Protein AF-A0A7C3ZX82-F1 (afdb_monomer_lite)

Sequence (73 aa):
MEVTGVVQVNGEILIIVKAPNEPTTRYVKVGQRIGNGKVLVKRVEQLKGSEPIVVLEENGVEVNKEVGEMSGL

Secondary structure (DSSP, 8-state):
-EEEEEEEETTEEEEEEE-TT-SS-EEE-TT-EETTTTEEEEEEE--TTSPPEEEEEETTEEEEEETT-B---

Structure (mmCIF, N/CA/C/O backbone):
data_AF-A0A7C3ZX82-F1
#
_entry.id   AF-A0A7C3ZX82-F1
#
loop_
_atom_site.group_PDB
_atom_site.id
_atom_site.type_symbol
_atom_site.label_atom_id
_atom_site.label_alt_id
_atom_site.label_comp_id
_atom_site.label_asym_id
_atom_site.label_entity_id
_atom_site.label_seq_id
_atom_site.pdbx_PDB_ins_code
_atom_site.Cartn_x
_atom_site.Cartn_y
_atom_site.Cartn_z
_atom_site.occupancy
_atom_site.B_iso_or_equiv
_atom_site.auth_seq_id
_atom_site.auth_comp_id
_atom_site.auth_asym_id
_atom_site.auth_atom_id
_atom_site.pdbx_PDB_model_num
ATOM 1 N N . MET A 1 1 ? 10.790 -1.641 -2.790 1.00 83.19 1 MET A N 1
ATOM 2 C CA . MET A 1 1 ? 9.436 -1.061 -2.997 1.00 83.19 1 MET A CA 1
ATOM 3 C C . MET A 1 1 ? 9.111 -0.271 -1.749 1.00 83.19 1 MET A C 1
ATOM 5 O O . MET A 1 1 ? 9.475 -0.742 -0.681 1.00 83.19 1 MET A O 1
ATOM 9 N N . GLU A 1 2 ? 8.455 0.878 -1.867 1.00 90.31 2 GLU A N 1
ATOM 10 C CA . GLU A 1 2 ? 8.168 1.743 -0.720 1.00 90.31 2 GLU A CA 1
ATOM 11 C C . GLU A 1 2 ? 6.670 2.047 -0.619 1.00 90.31 2 GLU A C 1
ATOM 13 O O . GLU A 1 2 ? 6.013 2.317 -1.632 1.00 90.31 2 GLU A O 1
ATOM 18 N N . VAL A 1 3 ? 6.144 2.005 0.605 1.00 93.38 3 VAL A N 1
ATOM 19 C CA . VAL A 1 3 ? 4.836 2.563 0.957 1.00 93.38 3 VAL A CA 1
ATOM 20 C C . VAL A 1 3 ? 5.093 3.940 1.547 1.00 93.38 3 VAL A C 1
ATOM 22 O O . VAL A 1 3 ? 5.611 4.058 2.648 1.00 93.38 3 VAL A O 1
ATOM 25 N N . THR A 1 4 ? 4.745 4.996 0.820 1.00 92.88 4 THR A N 1
ATOM 26 C CA . THR A 1 4 ? 5.046 6.374 1.239 1.00 92.88 4 THR A CA 1
ATOM 27 C C . THR A 1 4 ? 3.902 7.015 2.018 1.00 92.88 4 THR A C 1
ATOM 29 O O . THR A 1 4 ? 4.058 8.111 2.545 1.00 92.88 4 THR A O 1
ATOM 32 N N . GLY A 1 5 ? 2.726 6.386 2.055 1.00 92.81 5 GLY A N 1
ATOM 33 C CA . GLY A 1 5 ? 1.587 6.906 2.802 1.00 92.81 5 GLY A CA 1
ATOM 34 C C . GLY A 1 5 ? 0.338 6.047 2.686 1.00 92.81 5 GLY A C 1
ATOM 35 O O . GLY A 1 5 ? 0.173 5.274 1.743 1.00 92.81 5 GLY A O 1
ATOM 36 N N . VAL A 1 6 ? -0.570 6.236 3.636 1.00 93.94 6 VAL A N 1
ATOM 37 C CA . VAL A 1 6 ? -1.935 5.712 3.601 1.00 93.94 6 VAL A CA 1
ATOM 38 C C . VAL A 1 6 ? -2.863 6.862 3.965 1.00 93.94 6 VAL A C 1
ATOM 40 O O . VAL A 1 6 ? -2.670 7.521 4.983 1.00 93.94 6 VAL A O 1
ATOM 43 N N . VAL A 1 7 ? -3.862 7.121 3.130 1.00 92.38 7 VAL A N 1
ATOM 44 C CA . VAL A 1 7 ? -4.843 8.189 3.342 1.00 92.38 7 VAL A CA 1
ATOM 45 C C . VAL A 1 7 ? -6.250 7.633 3.222 1.00 92.38 7 VAL A C 1
ATOM 47 O O . VAL A 1 7 ? -6.493 6.690 2.471 1.00 92.38 7 VAL A O 1
ATOM 50 N N . GLN A 1 8 ? -7.189 8.230 3.948 1.00 90.56 8 GLN A N 1
ATOM 51 C CA . GLN A 1 8 ? -8.602 7.906 3.817 1.00 90.56 8 GLN A CA 1
ATOM 52 C C . GLN A 1 8 ? -9.338 9.090 3.195 1.00 90.56 8 GLN A C 1
ATOM 54 O O . GLN A 1 8 ? -9.292 10.202 3.716 1.00 90.56 8 GLN A O 1
ATOM 59 N N . VAL A 1 9 ? -10.022 8.851 2.079 1.00 89.56 9 VAL A N 1
ATOM 60 C CA . VAL A 1 9 ? -10.787 9.865 1.345 1.00 89.56 9 VAL A CA 1
ATOM 61 C C . VAL A 1 9 ? -12.197 9.335 1.141 1.00 89.56 9 VAL A C 1
ATOM 63 O O . VAL A 1 9 ? -12.379 8.272 0.559 1.00 89.56 9 VAL A O 1
ATOM 66 N N . ASN A 1 10 ? -13.209 10.055 1.634 1.00 92.81 10 ASN A N 1
ATOM 67 C CA . ASN A 1 10 ? -14.622 9.654 1.531 1.00 92.81 10 ASN A CA 1
ATOM 68 C C . ASN A 1 10 ? -14.902 8.222 2.030 1.00 92.81 10 ASN A C 1
ATOM 70 O O . ASN A 1 10 ? -15.695 7.490 1.444 1.00 92.81 10 ASN A O 1
ATOM 74 N N . GLY A 1 11 ? -14.223 7.806 3.102 1.00 88.62 11 GLY A N 1
ATOM 75 C CA . GLY A 1 11 ? -14.355 6.460 3.660 1.00 88.62 11 GLY A CA 1
ATOM 76 C C . GLY A 1 11 ? -13.499 5.394 2.970 1.00 88.62 11 GLY A C 1
ATOM 77 O O . GLY A 1 11 ? 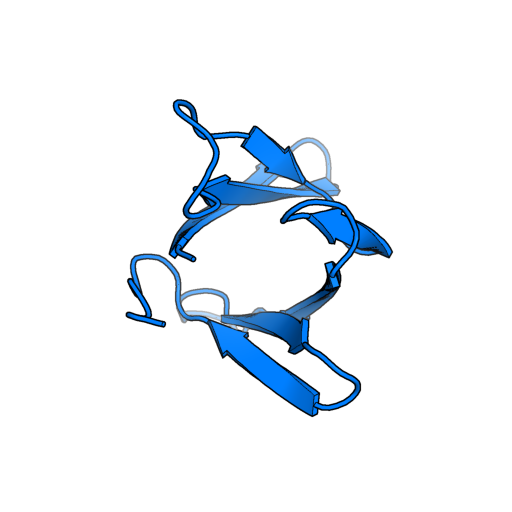-13.356 4.306 3.519 1.00 88.62 11 GLY A O 1
ATOM 78 N N . GLU A 1 12 ? -12.875 5.700 1.832 1.00 90.81 12 GLU A N 1
ATOM 79 C CA . GLU A 1 12 ? -12.029 4.774 1.084 1.00 90.81 12 GLU A CA 1
ATOM 80 C C . GLU A 1 12 ? -10.552 4.927 1.455 1.00 90.81 12 GLU A C 1
ATOM 82 O O . GLU A 1 12 ? -10.027 6.038 1.522 1.00 90.81 12 GLU A O 1
ATOM 87 N N . ILE A 1 13 ? -9.873 3.799 1.671 1.00 92.25 13 ILE A N 1
ATOM 88 C CA . ILE A 1 13 ? -8.435 3.764 1.941 1.00 92.25 13 ILE A CA 1
ATOM 89 C C . ILE A 1 13 ? -7.668 3.766 0.615 1.00 92.25 13 ILE A C 1
ATOM 91 O O . ILE A 1 13 ? -7.845 2.878 -0.223 1.00 92.25 13 ILE A O 1
ATOM 95 N N . LEU A 1 14 ? -6.777 4.742 0.459 1.00 95.56 14 LEU A N 1
ATOM 96 C CA . LEU A 1 14 ? -5.808 4.837 -0.627 1.00 95.56 14 LEU A CA 1
ATOM 97 C C . LEU A 1 14 ? -4.399 4.687 -0.062 1.00 95.56 14 LEU A C 1
ATOM 99 O O . LEU A 1 14 ? -4.038 5.317 0.930 1.00 95.56 14 LEU A O 1
ATOM 103 N N . ILE A 1 15 ? -3.587 3.878 -0.727 1.00 95.75 15 ILE A N 1
ATOM 104 C CA . ILE A 1 15 ? -2.191 3.642 -0.368 1.00 95.75 15 ILE A CA 1
ATOM 105 C C . ILE A 1 15 ? -1.326 4.306 -1.430 1.00 95.75 15 ILE A C 1
ATOM 107 O O . ILE A 1 15 ? -1.581 4.162 -2.625 1.00 95.75 15 ILE A O 1
ATOM 111 N N . ILE A 1 16 ? -0.310 5.041 -1.004 1.00 94.69 16 ILE A N 1
ATOM 112 C CA . ILE A 1 16 ? 0.647 5.699 -1.885 1.00 94.69 16 ILE A CA 1
ATOM 113 C C . ILE A 1 16 ? 1.891 4.822 -1.928 1.00 94.69 16 ILE A C 1
ATOM 115 O O . ILE A 1 16 ? 2.507 4.555 -0.896 1.00 94.69 16 ILE A O 1
ATOM 119 N N . VAL A 1 17 ? 2.244 4.351 -3.121 1.00 92.94 17 VAL A N 1
ATOM 120 C CA . VAL A 1 17 ? 3.392 3.463 -3.321 1.00 92.94 17 VAL A CA 1
ATOM 121 C C . VAL A 1 17 ? 4.371 4.040 -4.329 1.00 92.94 17 VAL A C 1
ATOM 123 O O . VAL A 1 17 ? 3.974 4.711 -5.285 1.00 92.94 17 VAL A O 1
ATOM 126 N N . LYS A 1 18 ? 5.648 3.708 -4.141 1.00 90.69 18 LYS A N 1
ATOM 127 C CA . LYS A 1 18 ? 6.707 3.851 -5.139 1.00 90.69 18 LYS A CA 1
ATOM 128 C C . LYS A 1 18 ? 7.267 2.470 -5.465 1.00 90.69 18 LYS A C 1
ATOM 130 O O . LYS A 1 18 ? 7.967 1.848 -4.655 1.00 90.69 18 LYS A O 1
ATOM 135 N N . ALA A 1 19 ? 6.937 1.954 -6.647 1.00 84.06 19 ALA A N 1
ATOM 136 C CA . ALA A 1 19 ? 7.543 0.716 -7.118 1.00 84.06 19 ALA A CA 1
ATOM 137 C C . ALA A 1 19 ? 8.993 0.976 -7.576 1.00 84.06 19 ALA A C 1
ATOM 139 O O . ALA A 1 19 ? 9.275 2.051 -8.103 1.00 84.06 19 ALA A O 1
ATOM 140 N N . PRO A 1 20 ? 9.914 0.000 -7.441 1.00 79.00 20 PRO A N 1
ATOM 141 C CA . PRO A 1 20 ? 11.324 0.186 -7.814 1.00 79.00 20 PRO A CA 1
ATOM 142 C C . PRO A 1 20 ? 11.543 0.630 -9.268 1.00 79.00 20 PRO A C 1
ATOM 144 O O . PRO A 1 20 ? 12.490 1.349 -9.557 1.00 79.00 20 PRO A O 1
ATOM 147 N N . ASN A 1 21 ? 10.646 0.220 -10.169 1.00 79.38 21 ASN A N 1
ATOM 148 C CA . ASN A 1 21 ? 10.740 0.483 -11.606 1.00 79.38 21 ASN A CA 1
ATOM 149 C C . ASN A 1 21 ? 9.800 1.606 -12.079 1.00 79.38 21 ASN A C 1
ATOM 151 O O . ASN A 1 21 ? 9.612 1.773 -13.282 1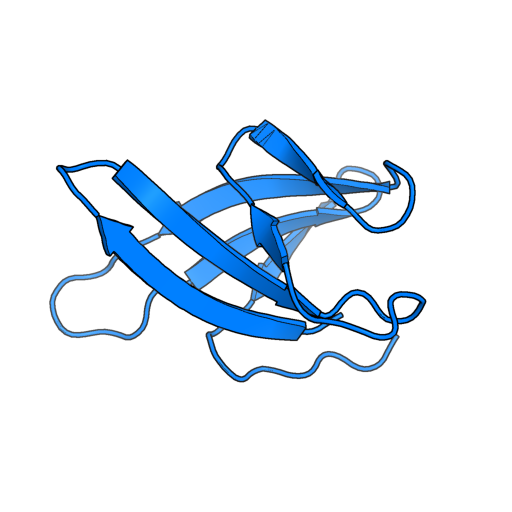.00 79.38 21 ASN A O 1
ATOM 155 N N . GLU A 1 22 ? 9.159 2.334 -11.161 1.00 79.06 22 GLU A N 1
ATOM 156 C CA . GLU A 1 22 ? 8.242 3.423 -11.501 1.00 79.06 22 GLU A CA 1
ATOM 157 C C . GLU A 1 22 ? 8.889 4.779 -11.161 1.00 79.06 22 GLU A C 1
ATOM 159 O O . GLU A 1 22 ? 9.347 4.979 -10.033 1.00 79.06 22 GLU A O 1
ATOM 164 N N . PRO A 1 23 ? 8.931 5.736 -12.110 1.00 80.81 23 PRO A N 1
ATOM 165 C CA . PRO A 1 23 ? 9.544 7.044 -11.871 1.00 80.81 23 PRO A CA 1
ATOM 166 C C . PRO A 1 23 ? 8.717 7.920 -10.919 1.00 80.81 23 PRO A C 1
ATOM 168 O O . PRO A 1 23 ? 9.229 8.894 -10.371 1.00 80.81 23 PRO A O 1
ATOM 171 N N . THR A 1 24 ? 7.442 7.586 -10.719 1.00 86.50 24 THR A N 1
ATOM 172 C CA . THR A 1 24 ? 6.479 8.367 -9.942 1.00 86.50 24 THR A CA 1
ATOM 173 C C . THR A 1 24 ? 5.790 7.504 -8.898 1.00 86.50 24 THR A C 1
ATOM 175 O O . THR A 1 24 ? 5.629 6.298 -9.080 1.00 86.50 24 THR A O 1
ATOM 178 N N . THR A 1 25 ? 5.323 8.138 -7.825 1.00 89.94 25 THR A N 1
ATOM 179 C CA . THR A 1 25 ? 4.385 7.510 -6.896 1.00 89.94 25 THR A CA 1
ATOM 180 C C . THR A 1 25 ? 3.018 7.328 -7.546 1.00 89.94 25 THR A C 1
ATOM 182 O O . THR A 1 25 ? 2.656 8.028 -8.498 1.00 89.94 25 THR A O 1
ATOM 185 N N . ARG A 1 26 ? 2.232 6.391 -7.020 1.00 90.69 26 ARG A N 1
ATOM 186 C CA . ARG A 1 26 ? 0.844 6.192 -7.441 1.00 90.69 26 ARG A CA 1
ATOM 187 C C . ARG A 1 26 ? -0.052 5.785 -6.284 1.00 90.69 26 ARG A C 1
ATOM 189 O O . ARG A 1 26 ? 0.404 5.175 -5.320 1.00 90.69 26 ARG A O 1
ATOM 196 N N . TYR A 1 27 ? -1.335 6.098 -6.431 1.00 94.19 27 TYR A N 1
ATOM 197 C CA . TYR A 1 27 ? -2.388 5.657 -5.525 1.00 94.19 27 TYR A CA 1
ATOM 198 C C . TYR A 1 27 ? -2.860 4.263 -5.919 1.00 94.19 27 TYR A C 1
ATOM 200 O O . TYR A 1 27 ? -3.162 4.017 -7.091 1.00 94.19 27 TYR A O 1
ATOM 208 N N . VAL A 1 28 ? -2.947 3.372 -4.939 1.00 94.94 28 VAL A N 1
ATOM 209 C CA . VAL A 1 28 ? -3.462 2.015 -5.102 1.00 94.94 28 VAL A CA 1
ATOM 210 C C . VAL A 1 28 ? -4.448 1.661 -4.002 1.00 94.94 28 VAL A C 1
ATOM 212 O O . VAL A 1 28 ? -4.449 2.249 -2.921 1.00 94.94 28 VAL A O 1
ATOM 215 N N . LYS A 1 29 ? -5.307 0.693 -4.305 1.00 96.06 29 LYS A N 1
ATOM 216 C CA . LYS A 1 29 ? -6.340 0.175 -3.405 1.00 96.06 29 LYS A CA 1
ATOM 217 C C . LYS A 1 29 ? -6.043 -1.268 -3.026 1.00 96.06 29 LYS A C 1
ATOM 219 O O . LYS A 1 29 ? -5.341 -1.980 -3.747 1.00 96.06 29 LYS A O 1
ATOM 224 N N . VAL A 1 30 ? -6.642 -1.714 -1.927 1.00 95.81 30 VAL A N 1
ATOM 225 C CA . VAL A 1 30 ? -6.683 -3.138 -1.579 1.00 95.81 30 VAL A CA 1
ATOM 226 C C . VAL A 1 30 ? -7.268 -3.938 -2.750 1.00 95.81 30 VAL A C 1
ATOM 228 O O . VAL A 1 30 ? -8.237 -3.521 -3.383 1.00 95.81 30 VAL A O 1
ATOM 231 N N . GLY A 1 31 ? -6.637 -5.065 -3.071 1.00 96.69 31 GLY A N 1
ATOM 232 C CA . GLY A 1 31 ? -6.961 -5.923 -4.210 1.00 96.69 31 GLY A CA 1
ATOM 233 C C . GLY A 1 31 ? -6.213 -5.583 -5.504 1.00 96.69 31 GLY A C 1
ATOM 234 O O . GLY A 1 31 ? -6.178 -6.410 -6.414 1.00 96.69 31 GLY A O 1
ATOM 235 N N . GLN A 1 32 ? -5.584 -4.408 -5.614 1.00 95.94 32 GLN A N 1
ATOM 236 C CA . GLN A 1 32 ? -4.805 -4.053 -6.802 1.00 95.94 32 GLN A CA 1
ATOM 237 C C . GLN A 1 32 ? -3.408 -4.675 -6.786 1.00 95.94 32 GLN A C 1
ATOM 239 O O . GLN A 1 32 ? -2.835 -4.952 -5.730 1.00 95.94 32 GLN A O 1
ATOM 244 N N . ARG A 1 33 ? -2.841 -4.863 -7.983 1.00 93.44 33 ARG A N 1
ATOM 245 C CA . ARG A 1 33 ? -1.470 -5.350 -8.161 1.00 93.44 33 ARG A CA 1
ATOM 246 C C . ARG A 1 33 ? -0.530 -4.248 -8.646 1.00 93.44 33 ARG A C 1
ATOM 248 O O . ARG A 1 33 ? -0.913 -3.421 -9.470 1.00 93.44 33 ARG A O 1
ATOM 255 N N . ILE A 1 34 ? 0.713 -4.289 -8.172 1.00 90.06 34 ILE A N 1
ATOM 256 C CA . ILE A 1 34 ? 1.796 -3.347 -8.494 1.00 90.06 34 ILE A CA 1
ATOM 257 C C . ILE A 1 34 ? 3.071 -4.087 -8.915 1.00 90.06 34 ILE A C 1
ATOM 259 O O . ILE A 1 34 ? 3.134 -5.319 -8.871 1.00 90.06 34 ILE A O 1
ATOM 263 N N . GLY A 1 35 ? 4.079 -3.341 -9.385 1.00 87.12 35 GLY A N 1
ATOM 264 C CA . GLY A 1 35 ? 5.361 -3.915 -9.809 1.00 87.12 35 GLY A CA 1
ATOM 265 C C . GLY A 1 35 ? 5.208 -4.904 -10.968 1.00 87.12 35 GLY A C 1
ATOM 266 O O . GLY A 1 35 ? 5.741 -6.011 -10.911 1.00 87.12 35 GLY A O 1
ATOM 267 N N . ASN A 1 36 ? 4.438 -4.526 -11.996 1.00 87.69 36 ASN A N 1
ATOM 268 C CA . ASN A 1 36 ? 4.072 -5.379 -13.136 1.00 87.69 36 ASN A CA 1
ATOM 269 C C . ASN A 1 36 ? 3.289 -6.641 -12.737 1.00 87.69 36 ASN A C 1
ATOM 271 O O . ASN A 1 36 ? 3.544 -7.732 -13.242 1.00 87.69 36 ASN A O 1
ATOM 275 N N . GLY A 1 37 ? 2.342 -6.503 -11.807 1.00 89.62 37 GLY A N 1
ATOM 276 C CA . GLY A 1 37 ? 1.439 -7.590 -11.422 1.00 89.62 37 GLY A CA 1
ATOM 277 C C . GLY A 1 37 ? 1.993 -8.545 -10.360 1.00 89.62 37 GLY A C 1
ATOM 278 O O . GLY A 1 37 ? 1.271 -9.436 -9.912 1.00 89.62 37 GLY A O 1
ATOM 279 N N . LYS A 1 38 ? 3.247 -8.372 -9.935 1.00 91.00 38 LYS A N 1
ATOM 280 C CA . LYS A 1 38 ? 3.943 -9.316 -9.047 1.00 91.00 38 LYS A CA 1
ATOM 281 C C . LYS A 1 38 ? 3.553 -9.184 -7.580 1.00 91.00 38 LYS A C 1
ATOM 283 O O . LYS A 1 38 ? 3.594 -10.174 -6.859 1.00 91.00 38 LYS A O 1
ATOM 288 N N . VAL A 1 39 ? 3.162 -7.985 -7.161 1.00 92.94 39 VAL A N 1
ATOM 289 C CA . VAL A 1 39 ? 2.834 -7.685 -5.766 1.00 92.94 39 VAL A CA 1
ATOM 290 C C . VAL A 1 39 ? 1.352 -7.371 -5.665 1.00 92.94 39 VAL A C 1
ATOM 292 O O . VAL A 1 39 ? 0.863 -6.515 -6.401 1.00 92.94 39 VAL A O 1
ATOM 295 N N . LEU A 1 40 ? 0.636 -8.053 -4.776 1.00 95.88 40 LEU A N 1
ATOM 296 C CA . LEU A 1 40 ? -0.763 -7.764 -4.458 1.00 95.88 40 LEU A CA 1
ATOM 297 C C . LEU A 1 40 ? -0.838 -6.904 -3.196 1.00 95.88 40 LEU A C 1
ATOM 299 O O . LEU A 1 40 ? -0.213 -7.217 -2.188 1.00 95.88 40 LEU A O 1
ATOM 303 N N . VAL A 1 41 ? -1.655 -5.855 -3.229 1.00 96.06 41 VAL A N 1
ATOM 304 C CA . VAL A 1 41 ? -2.028 -5.090 -2.036 1.00 96.06 41 VAL A CA 1
ATOM 305 C C . VAL A 1 41 ? -3.144 -5.845 -1.320 1.00 96.06 41 VAL A C 1
ATOM 307 O O . VAL A 1 41 ? -4.291 -5.824 -1.766 1.00 96.06 41 VAL A O 1
ATOM 310 N N . LYS A 1 42 ? -2.822 -6.556 -0.238 1.00 97.06 42 LYS A N 1
ATOM 311 C CA . LYS A 1 42 ? -3.737 -7.537 0.359 1.00 97.06 42 LYS A CA 1
ATOM 312 C C . LYS A 1 42 ? -4.677 -6.930 1.392 1.00 97.06 42 LYS A C 1
ATOM 314 O O . LYS A 1 42 ? -5.861 -7.252 1.386 1.00 97.06 42 LYS A O 1
ATOM 319 N N . ARG A 1 43 ? -4.166 -6.062 2.270 1.00 96.75 43 ARG A N 1
ATOM 320 C CA . ARG A 1 43 ? -4.955 -5.338 3.284 1.00 96.75 43 ARG A CA 1
ATOM 321 C C . ARG A 1 43 ? -4.161 -4.181 3.890 1.00 96.75 43 ARG A C 1
ATOM 323 O O . ARG A 1 43 ? -2.954 -4.073 3.684 1.00 96.75 43 ARG A O 1
ATOM 330 N N . VAL A 1 44 ? -4.856 -3.344 4.655 1.00 95.38 44 VAL A N 1
ATOM 331 C CA . VAL A 1 44 ? -4.253 -2.349 5.548 1.00 95.38 44 VAL A CA 1
ATOM 332 C C . VAL A 1 44 ? -4.680 -2.677 6.968 1.00 95.38 44 VAL A C 1
ATOM 334 O O . VAL A 1 44 ? -5.872 -2.806 7.246 1.00 95.38 44 VAL A O 1
ATOM 337 N N . GLU A 1 45 ? -3.708 -2.816 7.854 1.00 94.62 45 GLU A N 1
ATOM 338 C CA . GLU A 1 45 ? -3.918 -2.987 9.282 1.00 94.62 45 GLU A CA 1
ATOM 339 C C . GLU A 1 45 ? -3.800 -1.610 9.944 1.00 94.62 45 GLU A C 1
ATOM 341 O O . GLU A 1 45 ? -2.743 -0.982 9.941 1.00 94.62 45 GLU A O 1
ATOM 346 N N . GLN A 1 46 ? -4.921 -1.108 10.466 1.00 84.19 46 GLN A N 1
ATOM 347 C CA . GLN A 1 46 ? -4.987 0.149 11.210 1.00 84.19 46 GLN A CA 1
ATOM 348 C C . GLN A 1 46 ? -5.196 -0.153 12.690 1.00 84.19 46 GLN A C 1
ATOM 350 O O . GLN A 1 46 ? -6.302 -0.480 13.128 1.00 84.19 46 GLN A O 1
ATOM 355 N N . LEU A 1 47 ? -4.125 -0.030 13.469 1.00 76.75 47 LEU A N 1
ATOM 356 C CA . LEU A 1 47 ? -4.191 -0.072 14.924 1.00 76.75 47 LEU A CA 1
ATOM 357 C C . LEU A 1 47 ? -4.457 1.345 15.445 1.00 76.75 47 LEU A C 1
ATOM 359 O O . LEU A 1 47 ? -3.837 2.314 15.005 1.00 76.75 47 LEU A O 1
ATOM 363 N N . LYS A 1 48 ? -5.420 1.490 16.364 1.00 81.31 48 LYS A N 1
ATOM 364 C CA . LYS A 1 48 ? -5.770 2.800 16.933 1.00 81.31 48 LYS A CA 1
ATOM 365 C C . LYS A 1 48 ? -4.537 3.441 17.576 1.00 81.31 48 LYS A C 1
ATOM 367 O O . LYS A 1 48 ? -4.002 2.899 18.536 1.00 81.31 48 LYS A O 1
ATOM 372 N N . GLY A 1 49 ? -4.162 4.624 17.090 1.00 79.81 49 GLY A N 1
ATOM 373 C CA . GLY A 1 49 ? -3.032 5.392 17.619 1.00 79.81 49 GLY A CA 1
ATOM 374 C C . GLY A 1 49 ? -1.660 4.951 17.104 1.00 79.81 49 GLY A C 1
ATOM 375 O O . GLY A 1 49 ? -0.658 5.363 17.679 1.00 79.81 49 GLY A O 1
ATOM 376 N N . SER A 1 50 ? -1.599 4.136 16.049 1.00 84.06 50 SER A N 1
ATOM 377 C CA . SER A 1 50 ? -0.350 3.711 15.407 1.00 84.06 50 SER A CA 1
ATOM 378 C C . SER A 1 50 ? -0.347 4.050 13.920 1.00 84.06 50 SER A C 1
ATOM 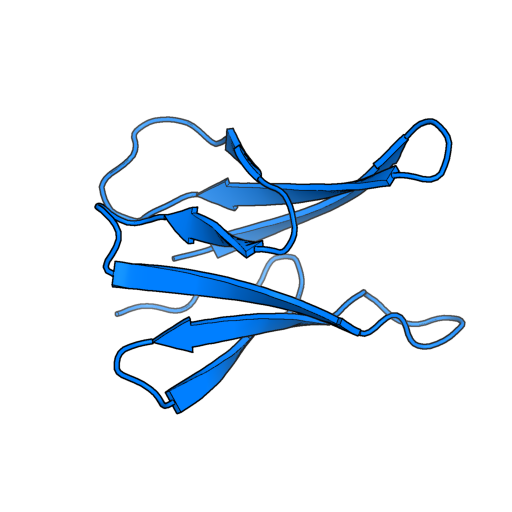380 O O . SER A 1 50 ? -1.405 4.239 13.314 1.00 84.06 50 SER A O 1
ATOM 382 N N . GLU A 1 51 ? 0.850 4.095 13.337 1.00 85.88 51 GLU A N 1
ATOM 383 C CA . GLU A 1 51 ? 1.004 4.146 11.886 1.00 85.88 51 GLU A CA 1
ATOM 384 C 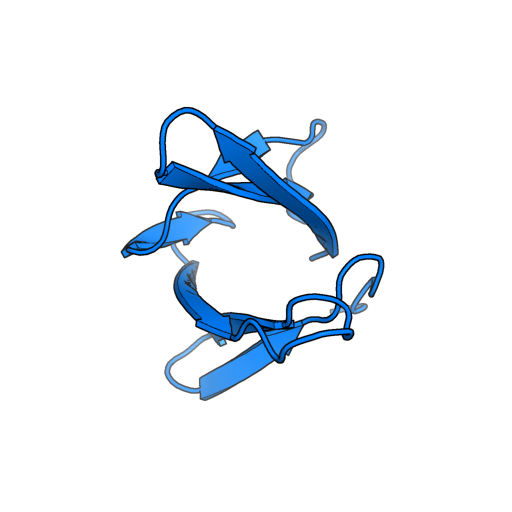C . GLU A 1 51 ? 0.374 2.896 11.246 1.00 85.88 51 GLU A C 1
ATOM 386 O O . GLU A 1 51 ? 0.443 1.799 11.815 1.00 85.88 51 GLU A O 1
ATOM 391 N N . PRO A 1 52 ? -0.281 3.034 10.084 1.00 92.38 52 PRO A N 1
ATOM 392 C CA . PRO A 1 52 ? -0.887 1.905 9.404 1.00 92.38 52 PRO A CA 1
ATOM 393 C C . PRO A 1 52 ? 0.186 0.981 8.827 1.00 92.38 52 PRO A C 1
ATOM 395 O O . PRO A 1 52 ? 1.185 1.433 8.266 1.00 92.38 52 PRO A O 1
ATOM 398 N N . ILE A 1 53 ? -0.075 -0.322 8.887 1.00 94.81 53 ILE A N 1
ATOM 399 C CA . ILE A 1 53 ? 0.757 -1.340 8.245 1.00 94.81 53 ILE A CA 1
ATOM 400 C C . ILE A 1 53 ? 0.053 -1.786 6.970 1.00 94.81 53 ILE A C 1
ATOM 402 O O . ILE A 1 53 ? -1.103 -2.217 6.985 1.00 94.81 53 ILE A O 1
ATOM 406 N N . VAL A 1 54 ? 0.748 -1.696 5.842 1.00 95.69 54 VAL A N 1
ATOM 407 C CA . VAL A 1 54 ? 0.258 -2.236 4.575 1.00 95.69 54 VAL A CA 1
ATOM 408 C C . VAL A 1 54 ? 0.766 -3.659 4.438 1.00 95.69 54 VAL A C 1
ATOM 410 O O . VAL A 1 54 ? 1.972 -3.896 4.425 1.00 95.69 54 VAL A O 1
ATOM 413 N N . VAL A 1 55 ? -0.153 -4.610 4.294 1.00 96.50 55 VAL A N 1
ATOM 414 C CA . VAL A 1 55 ? 0.206 -6.005 4.047 1.00 96.50 55 VAL A CA 1
ATOM 415 C C . VAL A 1 55 ? 0.138 -6.277 2.557 1.00 96.50 55 VAL A C 1
ATOM 417 O O . VAL A 1 55 ? -0.910 -6.145 1.910 1.00 96.50 55 VAL A O 1
ATOM 420 N N . LEU A 1 56 ? 1.280 -6.671 2.019 1.00 95.38 56 LEU A N 1
ATOM 421 C CA . LEU A 1 56 ? 1.470 -7.050 0.632 1.00 95.38 56 LEU A CA 1
ATOM 422 C C . LEU A 1 56 ? 1.568 -8.566 0.525 1.00 95.38 56 LEU A C 1
ATOM 424 O O . LEU A 1 56 ? 1.904 -9.243 1.490 1.00 95.38 56 LEU A O 1
ATOM 428 N N . GLU A 1 57 ? 1.321 -9.093 -0.664 1.00 96.50 57 GLU A N 1
ATOM 429 C CA . GLU A 1 57 ? 1.671 -10.467 -1.002 1.00 96.50 57 GLU A CA 1
ATOM 430 C C . GLU A 1 57 ? 2.662 -10.475 -2.164 1.00 96.50 57 GLU A C 1
ATOM 432 O O . GLU A 1 57 ? 2.375 -9.958 -3.250 1.00 96.50 57 GLU A O 1
ATOM 437 N N . GLU A 1 58 ? 3.823 -11.075 -1.921 1.00 93.50 58 GLU A N 1
ATOM 438 C CA . GLU A 1 58 ? 4.926 -11.219 -2.865 1.00 93.50 58 GLU A CA 1
ATOM 439 C C . GLU A 1 58 ? 5.223 -12.714 -3.024 1.00 93.50 58 GLU A C 1
ATOM 441 O O . GLU A 1 58 ? 5.581 -13.390 -2.064 1.00 93.50 58 GLU A O 1
ATOM 446 N N . ASN A 1 59 ? 5.032 -13.264 -4.229 1.00 92.75 59 ASN A N 1
ATOM 447 C CA . ASN A 1 59 ? 5.222 -14.698 -4.506 1.00 92.75 59 ASN A CA 1
ATOM 448 C C . ASN A 1 59 ? 4.475 -15.637 -3.525 1.00 92.75 59 ASN A C 1
ATOM 450 O O . ASN A 1 59 ? 4.973 -16.707 -3.184 1.00 92.75 59 ASN A O 1
ATOM 454 N N . GLY A 1 60 ? 3.285 -15.234 -3.063 1.00 95.50 60 GLY A N 1
ATOM 455 C CA . GLY A 1 60 ? 2.467 -15.997 -2.112 1.00 95.50 60 GLY A CA 1
ATOM 456 C C . GLY A 1 60 ? 2.839 -15.814 -0.636 1.00 95.50 60 GLY A C 1
ATOM 457 O O . GLY A 1 60 ? 2.199 -16.418 0.221 1.00 95.50 60 GLY A O 1
ATOM 458 N N . VAL A 1 61 ? 3.837 -14.983 -0.323 1.00 96.69 61 VAL A N 1
ATOM 459 C CA . VAL A 1 61 ? 4.266 -14.671 1.048 1.00 96.69 61 VAL A CA 1
ATOM 460 C C . VAL A 1 61 ? 3.749 -13.297 1.454 1.00 96.69 61 VAL A C 1
ATOM 462 O O . VAL A 1 61 ? 3.841 -12.345 0.679 1.00 96.69 61 VAL A O 1
ATOM 465 N N . GLU A 1 62 ? 3.211 -13.186 2.670 1.00 97.00 62 GLU A N 1
ATOM 466 C CA . GLU A 1 62 ? 2.804 -11.893 3.220 1.00 97.00 62 GLU A CA 1
ATOM 467 C C . GLU A 1 62 ? 4.019 -11.085 3.676 1.00 97.00 62 GLU A C 1
ATOM 469 O O . GLU A 1 62 ? 4.883 -11.587 4.395 1.00 97.00 62 GLU A O 1
ATOM 474 N N . VAL A 1 63 ? 4.065 -9.823 3.259 1.00 94.88 63 VAL A N 1
ATOM 475 C CA . VAL A 1 63 ? 5.116 -8.876 3.621 1.00 94.88 63 VAL A CA 1
ATOM 476 C C . VAL A 1 63 ? 4.465 -7.636 4.212 1.00 94.88 63 VAL A C 1
ATOM 478 O O . VAL A 1 63 ? 3.706 -6.939 3.536 1.00 94.88 63 VAL A O 1
ATOM 481 N N . ASN A 1 64 ? 4.784 -7.357 5.470 1.00 94.69 6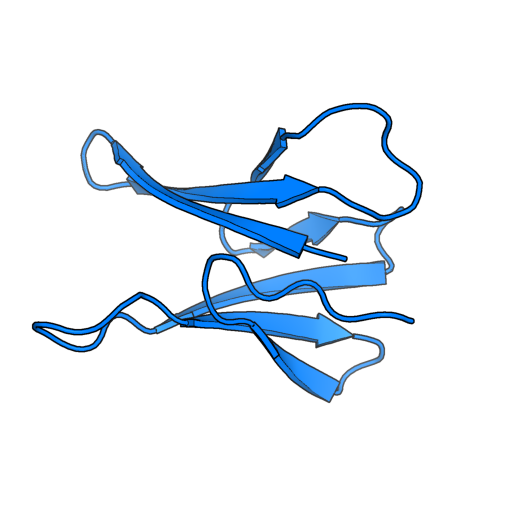4 ASN A N 1
ATOM 482 C CA . ASN A 1 64 ? 4.325 -6.161 6.165 1.00 94.69 64 ASN A CA 1
ATOM 483 C C . ASN A 1 64 ? 5.224 -4.988 5.778 1.00 94.69 64 ASN A C 1
ATOM 485 O O . ASN A 1 64 ? 6.443 -5.142 5.763 1.00 94.69 64 ASN A O 1
ATOM 489 N N . LYS A 1 65 ? 4.622 -3.847 5.443 1.00 92.69 65 LYS A N 1
ATOM 490 C CA . LYS A 1 65 ? 5.322 -2.590 5.176 1.00 92.69 65 LYS A CA 1
ATOM 491 C C . LYS A 1 65 ? 4.770 -1.489 6.060 1.00 92.69 65 LYS A C 1
ATOM 493 O O . LYS A 1 65 ? 3.578 -1.173 5.977 1.00 92.69 65 LYS A O 1
ATOM 498 N N . GLU A 1 66 ? 5.640 -0.892 6.860 1.00 92.12 66 GLU A N 1
ATOM 499 C CA . GLU A 1 66 ? 5.325 0.353 7.553 1.00 92.12 66 GLU A CA 1
ATOM 500 C C . GLU A 1 66 ? 5.363 1.534 6.572 1.00 92.12 66 GLU A C 1
ATOM 502 O O . GLU A 1 66 ? 6.043 1.511 5.538 1.00 92.12 66 GLU A O 1
ATOM 507 N N . VAL A 1 67 ? 4.603 2.586 6.872 1.00 90.25 67 VAL A N 1
ATOM 508 C CA . VAL A 1 67 ? 4.663 3.825 6.091 1.00 90.25 67 VAL A CA 1
ATOM 509 C C . VAL A 1 67 ? 6.044 4.463 6.255 1.00 90.25 67 VAL A C 1
ATOM 511 O O . VAL A 1 67 ? 6.517 4.670 7.366 1.00 90.25 67 VAL A O 1
ATOM 514 N N . GLY A 1 68 ? 6.686 4.796 5.136 1.00 82.75 68 GLY A N 1
ATOM 515 C CA . GLY A 1 68 ? 8.048 5.330 5.099 1.00 82.75 68 GLY A CA 1
ATOM 516 C C . GLY A 1 68 ? 9.138 4.257 5.155 1.00 82.75 68 GLY A C 1
ATOM 517 O O . GLY A 1 68 ? 10.319 4.585 5.041 1.00 82.75 68 GLY A O 1
ATOM 518 N N . GLU A 1 69 ? 8.776 2.977 5.281 1.00 80.50 69 GLU A N 1
ATOM 519 C CA . GLU A 1 69 ? 9.736 1.884 5.196 1.00 80.50 69 GLU A CA 1
ATOM 520 C C . GLU A 1 69 ? 10.143 1.655 3.734 1.00 80.50 69 GLU A C 1
ATOM 522 O O . GLU A 1 69 ? 9.366 1.186 2.891 1.00 80.50 69 GLU A O 1
ATOM 527 N N . MET A 1 70 ? 11.399 1.975 3.422 1.00 66.00 70 MET A N 1
ATOM 528 C CA . MET A 1 70 ? 12.012 1.577 2.163 1.00 66.00 70 MET A CA 1
ATOM 529 C C . MET A 1 70 ? 12.635 0.195 2.329 1.00 66.00 70 MET A C 1
ATOM 531 O O . MET A 1 70 ? 13.699 0.049 2.925 1.00 66.00 70 MET A O 1
ATOM 535 N N . SER A 1 71 ? 12.024 -0.822 1.731 1.00 63.22 71 SER A N 1
ATOM 536 C CA . SER A 1 71 ? 12.647 -2.145 1.696 1.00 63.22 71 SER A CA 1
ATOM 537 C C . SER A 1 71 ? 13.472 -2.282 0.422 1.00 63.22 71 SER A C 1
ATOM 539 O O . SER A 1 71 ? 12.936 -2.239 -0.698 1.00 63.22 71 SER A O 1
ATOM 541 N N . GLY A 1 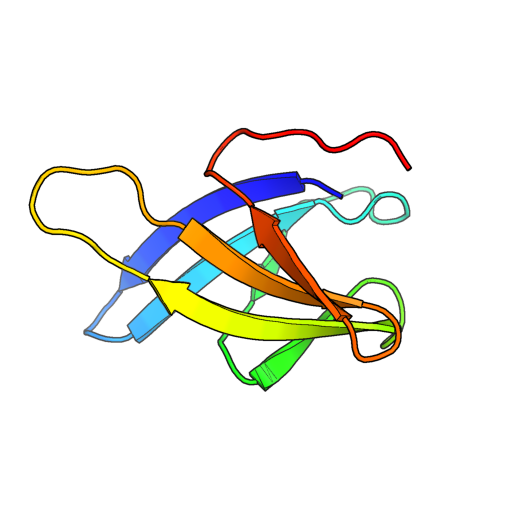72 ? 14.789 -2.389 0.614 1.00 54.22 72 GLY A N 1
ATOM 542 C CA . GLY A 1 72 ? 15.749 -2.755 -0.420 1.00 54.22 72 GLY A CA 1
ATOM 543 C C . GLY A 1 72 ? 15.516 -4.206 -0.827 1.00 54.22 72 GLY A C 1
ATOM 544 O O . GLY A 1 72 ? 15.640 -5.103 0.002 1.00 54.22 72 GLY A O 1
ATOM 545 N N . LEU A 1 73 ? 15.116 -4.408 -2.081 1.00 47.66 73 LEU A N 1
ATOM 546 C CA . LEU A 1 73 ? 15.176 -5.702 -2.760 1.00 47.66 73 LEU A CA 1
ATOM 547 C C . LEU A 1 73 ? 16.456 -5.739 -3.590 1.00 47.66 73 LEU A C 1
ATOM 549 O O . LEU A 1 73 ? 16.755 -4.682 -4.195 1.00 47.66 73 LEU A O 1
#

Organism: NCBI:txid2282167

Radius of gyration: 11.45 Å; chains: 1; bounding box: 30×26×31 Å

Foldseek 3Di:
DAFQDWDADPNAIWTWDDDPPDPDIDTDHQQDADPVRQKHQHDWADDVPDFIWTWIAGPNDTDTHGHVDDDDD

pLDDT: mean 89.06, std 9.36, range [47.66, 97.06]